Protein AF-Q8BVX1-F1 (afdb_monomer)

Sequence (108 aa):
RKAYGPKVDIWSLGIMAIEMVEGEPPYLNENPLRALYLIATNGTPELQNPEKLSPIFRDFLNRCLEMDVEKRGSAKELLQHPFLKLAKPLSSLTPLILAAKEAMKSNR

pLDDT: mean 92.99, std 7.89, range [55.22, 98.62]

Structure (mmCIF, N/CA/C/O backbone):
data_AF-Q8BVX1-F1
#
_entry.id   AF-Q8BVX1-F1
#
loop_
_atom_site.group_PDB
_atom_site.id
_atom_site.type_symbol
_atom_site.label_atom_id
_atom_site.label_alt_id
_atom_site.label_comp_id
_atom_site.label_asym_id
_atom_site.label_entity_id
_atom_site.label_seq_id
_atom_site.pdbx_PDB_ins_code
_atom_site.Cartn_x
_atom_site.Cartn_y
_atom_site.Cartn_z
_atom_site.occupancy
_atom_site.B_iso_or_equiv
_atom_site.auth_seq_id
_atom_site.auth_comp_id
_atom_site.auth_asym_id
_atom_site.auth_atom_id
_atom_site.pdbx_PDB_model_num
ATOM 1 N N . ARG A 1 1 ? 25.329 2.383 -11.273 1.00 55.22 1 ARG A N 1
ATOM 2 C CA . ARG A 1 1 ? 24.193 2.799 -10.411 1.00 55.22 1 ARG A CA 1
ATOM 3 C C . ARG A 1 1 ? 23.155 3.464 -11.306 1.00 55.22 1 ARG A C 1
ATOM 5 O O . ARG A 1 1 ? 23.483 4.494 -11.877 1.00 55.22 1 ARG A O 1
ATOM 12 N N . LYS A 1 2 ? 21.959 2.886 -11.482 1.00 62.59 2 LYS A N 1
ATOM 13 C CA . LYS A 1 2 ? 20.824 3.655 -12.021 1.00 62.59 2 LYS A CA 1
ATOM 14 C C . LYS A 1 2 ? 20.374 4.611 -10.913 1.00 62.59 2 LYS A C 1
ATOM 16 O O . LYS A 1 2 ? 20.240 4.176 -9.773 1.00 62.59 2 LYS A O 1
ATOM 21 N N . ALA A 1 3 ? 20.253 5.899 -11.216 1.00 78.06 3 ALA A N 1
ATOM 22 C CA . ALA A 1 3 ? 19.693 6.859 -10.274 1.00 78.06 3 ALA A CA 1
ATOM 23 C C . ALA A 1 3 ? 18.198 6.564 -10.100 1.00 78.06 3 ALA A C 1
ATOM 25 O O . ALA A 1 3 ? 17.512 6.242 -11.070 1.00 78.06 3 ALA A O 1
ATOM 26 N N . TYR A 1 4 ? 17.712 6.638 -8.866 1.00 83.00 4 TYR A N 1
ATOM 27 C CA . TYR A 1 4 ? 16.298 6.460 -8.569 1.00 83.00 4 TYR A CA 1
ATOM 28 C C . TYR A 1 4 ? 15.549 7.773 -8.802 1.00 83.00 4 TYR A C 1
ATOM 30 O O . TYR A 1 4 ? 16.039 8.839 -8.436 1.00 83.00 4 TYR A O 1
ATOM 38 N N . GLY A 1 5 ? 14.370 7.687 -9.417 1.00 91.81 5 GLY A N 1
ATOM 39 C CA . GLY A 1 5 ? 13.443 8.811 -9.554 1.00 91.81 5 GLY A CA 1
ATOM 40 C C . GLY A 1 5 ? 12.327 8.772 -8.501 1.00 91.81 5 GLY A C 1
ATOM 41 O O . GLY A 1 5 ? 12.229 7.797 -7.757 1.00 91.81 5 GLY A O 1
ATOM 42 N N . PRO A 1 6 ? 11.419 9.764 -8.482 1.00 95.38 6 PRO A N 1
ATOM 43 C CA . PRO A 1 6 ? 10.347 9.877 -7.480 1.00 95.38 6 PRO A CA 1
ATOM 44 C C . PRO A 1 6 ? 9.399 8.666 -7.391 1.00 95.38 6 PRO A C 1
ATOM 46 O O . PRO A 1 6 ? 8.744 8.450 -6.379 1.00 95.38 6 PRO A O 1
ATOM 49 N N . LYS A 1 7 ? 9.330 7.830 -8.437 1.00 97.00 7 LYS A N 1
ATOM 50 C CA . LYS A 1 7 ? 8.516 6.601 -8.462 1.00 97.00 7 LYS A CA 1
ATOM 51 C C . LYS A 1 7 ? 8.995 5.513 -7.480 1.00 97.00 7 LYS A C 1
ATOM 53 O O . LYS A 1 7 ? 8.330 4.483 -7.358 1.00 97.00 7 LYS A O 1
ATOM 58 N N . VAL A 1 8 ? 10.112 5.705 -6.770 1.00 95.69 8 VAL A N 1
ATOM 59 C CA . VAL A 1 8 ? 10.460 4.848 -5.620 1.00 95.69 8 VAL A CA 1
ATOM 60 C C . VAL A 1 8 ? 9.494 5.029 -4.454 1.00 95.69 8 VAL A C 1
ATOM 62 O O . VAL A 1 8 ? 9.129 4.039 -3.833 1.00 95.69 8 VAL A O 1
ATOM 65 N N . ASP A 1 9 ? 8.982 6.240 -4.230 1.00 97.56 9 ASP A N 1
ATOM 66 C CA . ASP A 1 9 ? 8.009 6.492 -3.159 1.00 97.56 9 ASP A CA 1
ATOM 67 C C . ASP A 1 9 ? 6.663 5.819 -3.455 1.00 97.56 9 ASP A C 1
ATOM 69 O O . ASP A 1 9 ? 5.960 5.387 -2.546 1.00 97.56 9 ASP A O 1
ATOM 73 N N . ILE A 1 10 ? 6.329 5.649 -4.739 1.00 98.31 10 ILE A N 1
ATOM 74 C CA . ILE A 1 10 ? 5.149 4.889 -5.168 1.00 98.31 10 ILE A CA 1
ATOM 75 C C . ILE A 1 10 ? 5.279 3.401 -4.840 1.00 98.31 10 ILE A C 1
ATOM 77 O O . ILE A 1 10 ? 4.304 2.776 -4.422 1.00 98.31 10 ILE A O 1
ATOM 81 N N . TRP A 1 11 ? 6.478 2.838 -4.984 1.00 95.94 11 TRP A N 1
ATOM 82 C CA . TRP A 1 11 ? 6.723 1.465 -4.557 1.00 95.94 11 TRP A CA 1
ATOM 83 C C . TRP A 1 11 ? 6.547 1.334 -3.045 1.00 95.94 11 TRP A C 1
ATOM 85 O O . TRP A 1 11 ? 5.801 0.472 -2.588 1.00 95.94 11 TRP A O 1
ATOM 95 N N . SER A 1 12 ? 7.164 2.234 -2.273 1.00 96.56 12 SER A N 1
ATOM 96 C CA . SER A 1 12 ? 7.024 2.272 -0.813 1.00 96.56 12 SER A CA 1
ATOM 97 C C . SER A 1 12 ? 5.562 2.405 -0.374 1.00 96.56 12 SER A C 1
ATOM 99 O O . SER A 1 12 ? 5.140 1.723 0.554 1.00 96.56 12 SER A O 1
ATOM 101 N N . LEU A 1 13 ? 4.760 3.211 -1.078 1.00 98.12 13 LEU A N 1
ATOM 102 C CA . LEU A 1 13 ? 3.315 3.310 -0.859 1.00 98.12 13 LEU A CA 1
ATOM 103 C C . LEU A 1 13 ? 2.597 1.972 -1.097 1.00 98.12 13 LEU A C 1
ATOM 105 O O . LEU A 1 13 ? 1.718 1.612 -0.320 1.00 98.12 13 LEU A O 1
ATOM 109 N N . GLY A 1 14 ? 2.961 1.236 -2.150 1.00 97.69 14 GLY A N 1
ATOM 110 C CA . GLY A 1 14 ? 2.428 -0.104 -2.408 1.00 97.69 14 GLY A CA 1
ATOM 111 C C . GLY A 1 14 ? 2.744 -1.084 -1.276 1.00 97.69 14 GLY A C 1
ATOM 112 O O . GLY A 1 14 ? 1.852 -1.798 -0.828 1.00 97.69 14 GLY A O 1
ATOM 113 N N . ILE A 1 15 ? 3.977 -1.062 -0.760 1.00 96.50 15 ILE A N 1
ATOM 114 C CA . ILE A 1 15 ? 4.391 -1.895 0.380 1.00 96.50 15 ILE A CA 1
ATOM 115 C C . ILE A 1 15 ? 3.633 -1.512 1.657 1.00 96.50 15 ILE A C 1
ATOM 117 O O . ILE A 1 15 ? 3.092 -2.387 2.324 1.00 96.50 15 ILE A O 1
ATOM 121 N N . MET A 1 16 ? 3.511 -0.217 1.962 1.00 97.06 16 MET A N 1
ATOM 122 C CA . MET A 1 16 ? 2.711 0.266 3.096 1.00 97.06 16 MET A CA 1
ATOM 123 C C . MET A 1 16 ? 1.232 -0.135 2.959 1.00 97.06 16 MET A C 1
ATOM 125 O O . MET A 1 16 ? 0.560 -0.422 3.944 1.00 97.06 16 MET A O 1
ATOM 129 N N . ALA A 1 17 ? 0.697 -0.182 1.736 1.00 97.31 17 ALA A N 1
ATOM 130 C CA . ALA A 1 17 ? -0.665 -0.648 1.505 1.00 97.31 17 ALA A CA 1
ATOM 131 C C . ALA A 1 17 ? -0.839 -2.156 1.754 1.00 97.31 17 ALA A C 1
ATOM 133 O O . ALA A 1 17 ? -1.906 -2.549 2.221 1.00 97.31 17 ALA A O 1
ATOM 134 N N . ILE A 1 18 ? 0.187 -2.976 1.499 1.00 95.81 18 ILE A N 1
ATOM 135 C CA . ILE A 1 18 ? 0.217 -4.386 1.922 1.00 95.81 18 ILE A CA 1
ATOM 136 C C . ILE A 1 18 ? 0.264 -4.472 3.451 1.00 95.81 18 ILE A C 1
ATOM 138 O O . ILE A 1 18 ? -0.542 -5.182 4.042 1.00 95.81 18 ILE A O 1
ATOM 142 N N . GLU A 1 19 ? 1.118 -3.683 4.102 1.00 95.50 19 GLU A N 1
ATOM 143 C CA . GLU A 1 19 ? 1.212 -3.625 5.568 1.00 95.50 19 GLU A CA 1
ATOM 144 C C . GLU A 1 19 ? -0.127 -3.234 6.223 1.00 95.50 19 GLU A C 1
ATOM 146 O O . GLU A 1 19 ? -0.520 -3.822 7.224 1.00 95.50 19 GLU A O 1
ATOM 151 N N . MET A 1 20 ? -0.900 -2.316 5.630 1.00 95.88 20 MET A N 1
ATOM 152 C CA . MET A 1 20 ? -2.250 -1.988 6.120 1.00 95.88 20 MET A CA 1
ATOM 153 C C . MET A 1 20 ? -3.239 -3.168 6.059 1.00 95.88 20 MET A C 1
ATOM 155 O O . MET A 1 20 ? -4.242 -3.152 6.774 1.00 95.88 20 MET A O 1
ATOM 159 N N . VAL A 1 21 ? -2.999 -4.157 5.194 1.00 94.75 21 VAL A N 1
ATOM 160 C CA . VAL A 1 21 ? -3.832 -5.362 5.047 1.00 94.75 21 VAL A CA 1
ATOM 161 C C . VAL A 1 21 ? -3.343 -6.484 5.953 1.00 94.75 21 VAL A C 1
ATOM 163 O O . VAL A 1 21 ? -4.155 -7.142 6.601 1.00 94.75 21 VAL A O 1
ATOM 166 N N . GLU A 1 22 ? -2.035 -6.728 5.952 1.00 93.56 22 GLU A N 1
ATOM 167 C CA . GLU A 1 22 ? -1.420 -7.919 6.547 1.00 93.56 22 GLU A CA 1
ATOM 168 C C . GLU A 1 22 ? -0.822 -7.646 7.937 1.00 93.56 22 GLU A C 1
ATOM 170 O O . GLU A 1 22 ? -0.514 -8.580 8.669 1.00 93.56 22 GLU A O 1
ATOM 175 N N . GLY A 1 23 ? -0.719 -6.376 8.339 1.00 92.88 23 GLY A N 1
ATOM 176 C CA . GLY A 1 23 ? -0.197 -5.932 9.634 1.00 92.88 23 GLY A CA 1
ATOM 177 C C . GLY A 1 23 ? 1.321 -5.738 9.674 1.00 92.88 23 GLY A C 1
ATOM 178 O O . GLY A 1 23 ? 1.815 -5.062 10.573 1.00 92.88 23 GLY A O 1
ATOM 179 N N . GLU A 1 24 ? 2.050 -6.282 8.701 1.00 92.44 24 GLU A N 1
ATOM 180 C CA . GLU A 1 24 ? 3.500 -6.146 8.553 1.00 92.44 24 GLU A CA 1
ATOM 181 C C . GLU A 1 24 ? 3.897 -6.059 7.069 1.00 92.44 24 GLU A C 1
ATOM 183 O O . GLU A 1 24 ? 3.165 -6.551 6.204 1.00 92.44 24 GLU A O 1
ATOM 188 N N . PRO A 1 25 ? 5.035 -5.426 6.728 1.00 92.12 25 PRO A N 1
ATOM 189 C CA . PRO A 1 25 ? 5.542 -5.446 5.366 1.00 92.12 25 PRO A CA 1
ATOM 190 C C . PRO A 1 25 ? 6.099 -6.837 5.002 1.00 92.12 25 PRO A C 1
ATOM 192 O O . PRO A 1 25 ? 6.572 -7.572 5.878 1.00 92.12 25 PRO A O 1
ATOM 195 N N . PRO A 1 26 ? 6.152 -7.185 3.702 1.00 90.12 26 PRO A N 1
ATOM 196 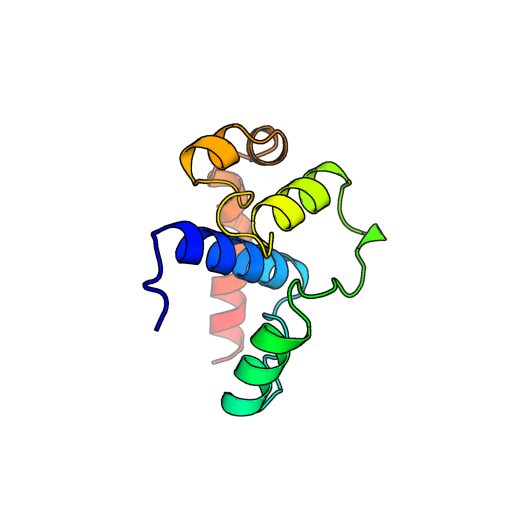C CA . PRO A 1 26 ? 6.787 -8.415 3.250 1.00 90.12 26 PRO A CA 1
ATOM 197 C C . PRO A 1 26 ? 8.230 -8.514 3.751 1.00 90.12 26 PRO A C 1
ATOM 199 O O . PRO A 1 26 ? 8.986 -7.541 3.703 1.00 90.12 26 PRO A O 1
ATOM 202 N N . TYR A 1 27 ? 8.624 -9.713 4.178 1.00 89.50 27 TYR A N 1
ATOM 203 C CA . TYR A 1 27 ? 9.981 -10.025 4.638 1.00 89.50 27 TYR A CA 1
ATOM 204 C C . TYR A 1 27 ? 10.420 -9.314 5.932 1.00 89.50 27 TYR A C 1
ATOM 206 O O . TYR A 1 27 ? 11.619 -9.263 6.198 1.00 89.50 27 TYR A O 1
ATOM 214 N N . LEU A 1 28 ? 9.497 -8.816 6.771 1.00 90.31 28 LEU A N 1
ATOM 215 C CA . LEU A 1 28 ? 9.845 -8.198 8.064 1.00 90.31 28 LEU A CA 1
ATOM 216 C C . LEU A 1 28 ? 10.721 -9.108 8.951 1.00 90.31 28 LEU A C 1
ATOM 218 O O . LEU A 1 28 ? 11.620 -8.632 9.639 1.00 90.31 28 LEU A O 1
ATOM 222 N N . ASN A 1 29 ? 10.482 -10.420 8.897 1.00 90.00 29 ASN A N 1
ATOM 223 C CA . ASN A 1 29 ? 11.202 -11.426 9.684 1.00 90.00 29 ASN A CA 1
ATOM 224 C C . ASN A 1 29 ? 12.553 -11.854 9.072 1.00 90.00 29 ASN A C 1
ATOM 226 O O . ASN A 1 29 ? 13.278 -12.649 9.670 1.00 90.00 29 ASN A O 1
ATOM 230 N N . GLU A 1 30 ? 12.900 -11.357 7.882 1.00 92.06 30 GLU A N 1
ATOM 231 C CA . GLU A 1 30 ? 14.164 -11.666 7.213 1.00 92.06 30 GLU A CA 1
ATOM 232 C C . GLU A 1 30 ? 15.273 -10.694 7.639 1.00 92.06 30 GLU A C 1
ATOM 234 O O . GLU A 1 30 ? 15.042 -9.527 7.954 1.00 92.06 30 GLU A O 1
ATOM 239 N N . ASN A 1 31 ? 16.530 -11.148 7.598 1.00 94.62 31 ASN A N 1
ATOM 240 C CA . ASN A 1 31 ? 17.664 -10.238 7.784 1.00 94.62 31 ASN A CA 1
ATOM 241 C C . ASN A 1 31 ? 17.634 -9.125 6.709 1.00 94.62 31 ASN A C 1
ATOM 243 O O . ASN A 1 31 ? 17.377 -9.444 5.546 1.00 94.62 31 ASN A O 1
ATOM 247 N N . PRO A 1 32 ? 17.989 -7.860 7.021 1.00 92.06 32 PRO A N 1
ATOM 248 C CA . PRO A 1 32 ? 17.940 -6.756 6.059 1.00 92.06 32 PRO A CA 1
ATOM 249 C C . PRO A 1 32 ? 18.618 -7.033 4.709 1.00 92.06 32 PRO A C 1
ATOM 251 O O . PRO A 1 32 ? 18.071 -6.688 3.663 1.00 92.06 32 PRO A O 1
ATOM 254 N N . LEU A 1 33 ? 19.781 -7.697 4.694 1.00 93.00 33 LEU A N 1
ATOM 255 C CA . LEU A 1 33 ? 20.464 -8.043 3.439 1.00 93.00 33 LEU A CA 1
ATOM 256 C C . LEU A 1 33 ? 19.693 -9.092 2.631 1.00 93.00 33 LEU A C 1
ATOM 258 O O . LEU A 1 33 ? 19.661 -9.026 1.403 1.00 93.00 33 LEU A O 1
ATOM 262 N N . ARG A 1 34 ? 19.052 -10.042 3.316 1.00 91.81 34 ARG A N 1
ATOM 263 C CA . ARG A 1 34 ? 18.210 -11.062 2.692 1.00 91.81 34 ARG A CA 1
ATOM 264 C C . ARG A 1 34 ? 16.906 -10.465 2.171 1.00 91.81 34 ARG A C 1
ATOM 266 O O . ARG A 1 34 ? 16.536 -10.773 1.047 1.00 91.81 34 ARG A O 1
ATOM 273 N N . ALA A 1 35 ? 16.273 -9.554 2.908 1.00 89.94 35 ALA A N 1
ATOM 274 C CA . ALA A 1 35 ? 15.100 -8.818 2.437 1.00 89.94 35 ALA A CA 1
ATOM 275 C C . ALA A 1 35 ? 15.414 -7.996 1.173 1.00 89.94 35 ALA A C 1
ATOM 277 O O . ALA A 1 35 ? 14.678 -8.069 0.191 1.00 89.94 35 ALA A O 1
ATOM 278 N N . LEU A 1 36 ? 16.550 -7.284 1.144 1.00 87.69 36 LEU A N 1
ATOM 279 C CA . LEU A 1 36 ? 17.010 -6.563 -0.052 1.00 87.69 36 LEU A CA 1
ATOM 280 C C . LEU A 1 36 ? 17.240 -7.500 -1.243 1.00 87.69 36 LEU A C 1
ATOM 282 O O . LEU A 1 36 ? 16.862 -7.166 -2.366 1.00 87.69 36 LEU A O 1
ATOM 286 N N . TYR A 1 37 ? 17.850 -8.663 -1.000 1.00 90.75 37 TYR A N 1
ATOM 287 C CA . TYR A 1 37 ? 18.034 -9.685 -2.027 1.00 90.75 37 TYR A CA 1
ATOM 288 C C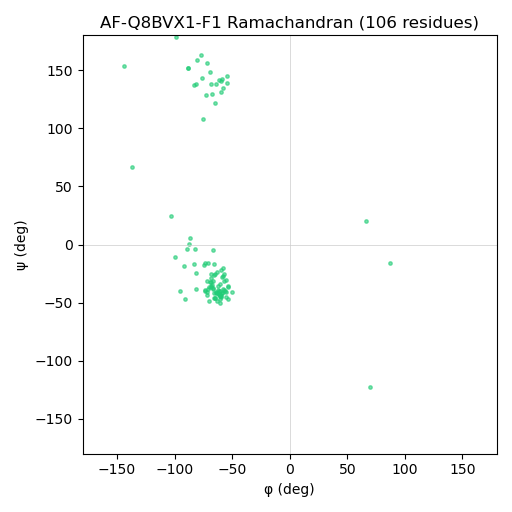 . TYR A 1 37 ? 16.686 -10.173 -2.569 1.00 90.75 37 TYR A C 1
ATOM 290 O O . TYR A 1 37 ? 16.477 -10.120 -3.776 1.00 90.75 37 TYR A O 1
ATOM 298 N N . LEU A 1 38 ? 15.751 -10.548 -1.691 1.00 89.31 38 LEU A N 1
ATOM 299 C CA . LEU A 1 38 ? 14.419 -11.030 -2.067 1.00 89.31 38 LEU A CA 1
ATOM 300 C C . LEU A 1 38 ? 13.624 -9.986 -2.859 1.00 89.31 38 LEU A C 1
ATOM 302 O O . LEU A 1 38 ? 12.988 -10.335 -3.848 1.00 89.31 38 LEU A O 1
ATOM 306 N N . ILE A 1 39 ? 13.700 -8.703 -2.496 1.00 86.25 39 ILE A N 1
ATOM 307 C CA . ILE A 1 39 ? 13.072 -7.617 -3.268 1.00 86.25 39 ILE A CA 1
ATOM 308 C C . ILE A 1 39 ? 13.685 -7.517 -4.673 1.00 86.25 39 ILE A C 1
ATOM 310 O O . ILE A 1 39 ? 12.967 -7.335 -5.655 1.00 86.25 39 ILE A O 1
ATOM 314 N N . ALA A 1 40 ? 15.008 -7.651 -4.788 1.00 83.38 40 ALA A N 1
ATOM 315 C CA . ALA A 1 40 ? 15.697 -7.569 -6.071 1.00 83.38 40 ALA A CA 1
ATOM 316 C C . ALA A 1 40 ? 15.441 -8.790 -6.974 1.00 83.38 40 ALA A C 1
ATOM 318 O O . ALA A 1 40 ? 15.447 -8.637 -8.195 1.00 83.38 40 ALA A O 1
ATOM 319 N N . THR A 1 41 ? 15.236 -9.983 -6.399 1.00 86.94 41 THR A N 1
ATOM 320 C CA . THR A 1 41 ? 15.070 -11.237 -7.154 1.00 86.94 41 THR A CA 1
ATOM 321 C C . THR A 1 41 ? 13.622 -11.617 -7.421 1.00 86.94 41 THR A C 1
ATOM 323 O O . THR A 1 41 ? 13.323 -12.094 -8.511 1.00 86.94 41 THR A O 1
ATOM 326 N N . ASN A 1 42 ? 12.732 -11.422 -6.448 1.00 85.62 42 ASN A N 1
ATOM 327 C CA . ASN A 1 42 ? 11.342 -11.879 -6.528 1.00 85.62 42 ASN A CA 1
ATOM 328 C C . ASN A 1 42 ? 10.424 -10.796 -7.109 1.00 85.62 42 ASN A C 1
ATOM 330 O O . ASN A 1 42 ? 9.337 -11.097 -7.591 1.00 85.62 42 ASN A O 1
ATOM 334 N N . GLY A 1 43 ? 10.869 -9.537 -7.099 1.00 82.38 43 GLY A N 1
ATOM 335 C CA . GLY A 1 43 ? 10.118 -8.415 -7.636 1.00 82.38 43 GLY A CA 1
ATOM 336 C C . GLY A 1 43 ? 8.892 -8.068 -6.796 1.00 82.38 43 GLY A C 1
ATOM 337 O O . GLY A 1 43 ? 9.025 -7.735 -5.617 1.00 82.38 43 GLY A O 1
ATOM 338 N N . THR A 1 44 ? 7.707 -8.080 -7.410 1.00 82.94 44 THR A N 1
ATOM 339 C CA . THR A 1 44 ? 6.441 -7.744 -6.746 1.00 82.94 44 THR A CA 1
ATOM 340 C C . THR A 1 44 ? 6.120 -8.781 -5.660 1.00 82.94 44 THR A C 1
ATOM 342 O O . THR A 1 44 ? 6.007 -9.962 -5.981 1.00 82.94 44 THR A O 1
ATOM 345 N N . PRO A 1 45 ? 5.960 -8.380 -4.386 1.00 83.50 45 PRO A N 1
ATOM 346 C CA . PRO A 1 45 ? 5.585 -9.304 -3.320 1.00 83.50 45 PRO A CA 1
ATOM 347 C C . PRO A 1 45 ? 4.218 -9.945 -3.574 1.00 83.50 45 PRO A C 1
ATOM 349 O O . PRO A 1 45 ? 3.285 -9.273 -4.020 1.00 83.50 45 PRO A O 1
ATOM 352 N N . GLU A 1 46 ? 4.089 -11.227 -3.245 1.00 84.38 46 GLU A N 1
ATOM 353 C CA . GLU A 1 46 ? 2.805 -11.926 -3.274 1.00 84.38 46 GLU A CA 1
ATOM 354 C C . GLU A 1 46 ? 2.011 -11.635 -1.996 1.00 84.38 46 GLU A C 1
ATOM 356 O O . GLU A 1 46 ? 2.559 -11.633 -0.896 1.00 84.38 46 GLU A O 1
ATOM 361 N N . LEU A 1 47 ? 0.709 -11.400 -2.152 1.00 87.44 47 LEU A N 1
ATOM 362 C CA . LEU A 1 47 ? -0.226 -11.281 -1.033 1.00 87.44 47 LEU A CA 1
ATOM 363 C C . LEU A 1 47 ? -0.542 -12.669 -0.474 1.00 87.44 47 LEU A C 1
ATOM 365 O O . LEU A 1 47 ? -0.735 -13.607 -1.247 1.00 87.44 47 LEU A O 1
ATOM 369 N N . GLN A 1 48 ? -0.702 -12.792 0.843 1.00 87.44 48 GLN A N 1
ATOM 370 C CA . GLN A 1 48 ? -1.031 -14.075 1.479 1.00 87.44 48 GLN A CA 1
ATOM 371 C C . GLN A 1 48 ? -2.452 -14.553 1.133 1.00 87.44 48 GLN A C 1
ATOM 373 O O . GLN A 1 48 ? -2.698 -15.746 0.970 1.00 87.44 48 GLN A O 1
ATOM 378 N N . ASN A 1 49 ? -3.398 -13.614 1.023 1.00 90.31 49 ASN A N 1
ATOM 379 C CA . ASN A 1 49 ? -4.813 -13.875 0.739 1.00 90.31 49 ASN A CA 1
ATOM 380 C C . ASN A 1 49 ? -5.376 -12.880 -0.297 1.00 90.31 49 ASN A C 1
ATOM 382 O O . ASN A 1 49 ? -6.230 -12.045 0.039 1.00 90.31 49 ASN A O 1
ATOM 386 N N . PRO A 1 50 ? -4.916 -12.912 -1.561 1.00 91.25 50 PRO A N 1
ATOM 387 C CA . PRO A 1 50 ? -5.335 -11.953 -2.582 1.00 91.25 50 PRO A CA 1
ATOM 388 C C . PRO A 1 50 ? -6.851 -11.967 -2.831 1.00 91.25 50 PRO A C 1
ATOM 390 O O . PRO A 1 50 ? -7.423 -10.941 -3.203 1.00 91.25 50 PRO A O 1
ATOM 393 N N . GLU A 1 51 ? -7.523 -13.096 -2.608 1.00 93.00 51 GLU A N 1
ATOM 394 C CA . GLU A 1 51 ? -8.967 -13.290 -2.752 1.00 93.00 51 GLU A CA 1
ATOM 395 C C . GLU A 1 51 ? -9.804 -12.464 -1.769 1.00 93.00 51 GLU A C 1
ATOM 397 O O . GLU A 1 51 ? -10.944 -12.123 -2.084 1.00 93.00 51 GLU A O 1
ATOM 402 N N . LYS A 1 52 ? -9.240 -12.086 -0.612 1.00 94.44 52 LYS A N 1
ATOM 403 C CA . LYS A 1 52 ? -9.911 -11.214 0.367 1.00 94.44 52 LYS A CA 1
ATOM 404 C C . LYS A 1 52 ? -9.953 -9.754 -0.081 1.00 94.44 52 LYS A C 1
ATOM 406 O O . LYS A 1 52 ? -10.737 -8.969 0.449 1.00 94.44 52 LYS A O 1
ATOM 411 N N . LEU A 1 53 ? -9.116 -9.375 -1.047 1.00 96.44 53 LEU A N 1
ATOM 412 C CA . LEU A 1 53 ? -9.067 -8.014 -1.566 1.00 96.44 53 LEU A CA 1
ATOM 413 C C . LEU A 1 53 ?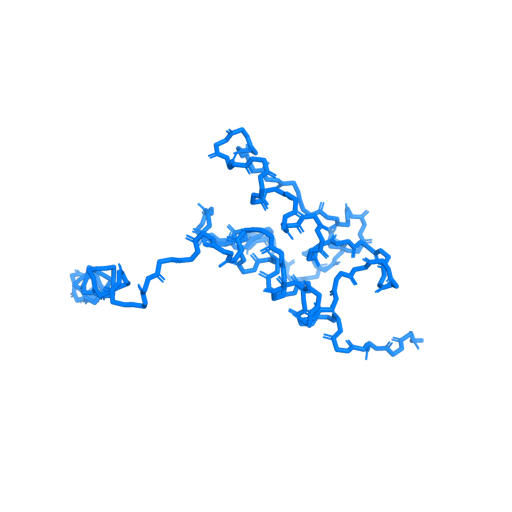 -10.058 -7.826 -2.712 1.00 96.44 53 LEU A C 1
ATOM 415 O O . LEU A 1 53 ? -10.369 -8.744 -3.472 1.00 96.44 53 LEU A O 1
ATOM 419 N N . SER A 1 54 ? -10.542 -6.599 -2.885 1.00 97.62 54 SER A N 1
ATOM 420 C CA . SER A 1 54 ? -11.332 -6.280 -4.070 1.00 97.62 54 SER A CA 1
ATOM 421 C C . SER A 1 54 ? -10.438 -6.294 -5.322 1.00 97.62 54 SER A C 1
ATOM 423 O O . SER A 1 54 ? -9.262 -5.921 -5.242 1.00 97.62 54 SER A O 1
ATOM 425 N N . PRO A 1 55 ? -10.971 -6.657 -6.505 1.00 97.50 55 PRO A N 1
ATOM 426 C CA . PRO A 1 55 ? -10.220 -6.560 -7.758 1.00 97.50 55 PRO A CA 1
ATOM 427 C C . PRO A 1 55 ? -9.639 -5.160 -8.004 1.00 97.50 55 PRO A C 1
ATOM 429 O O . PRO A 1 55 ? -8.514 -5.034 -8.472 1.00 97.50 55 PRO A O 1
ATOM 432 N N . ILE A 1 56 ? -10.380 -4.113 -7.624 1.00 98.12 56 ILE A N 1
ATOM 433 C CA . ILE A 1 56 ? -9.966 -2.712 -7.780 1.00 98.12 56 ILE A CA 1
ATOM 434 C C . ILE A 1 56 ? -8.766 -2.382 -6.883 1.00 98.12 56 ILE A C 1
ATOM 436 O O . ILE A 1 56 ? -7.883 -1.631 -7.290 1.00 98.12 56 ILE A O 1
ATOM 440 N N . PHE A 1 57 ? -8.711 -2.929 -5.667 1.00 98.12 57 PHE A N 1
ATOM 441 C CA . PHE A 1 57 ? -7.564 -2.709 -4.791 1.00 98.12 57 PHE A CA 1
ATOM 442 C C . PHE A 1 57 ? -6.334 -3.494 -5.258 1.00 98.12 57 PHE A C 1
ATOM 444 O O . PHE A 1 57 ? -5.237 -2.943 -5.271 1.00 98.12 57 PHE A O 1
ATOM 451 N N . ARG A 1 58 ? -6.510 -4.732 -5.743 1.00 97.00 58 ARG A N 1
ATOM 452 C CA . ARG A 1 58 ? -5.410 -5.482 -6.372 1.00 97.00 58 ARG A CA 1
ATOM 453 C C . ARG A 1 58 ? -4.822 -4.744 -7.578 1.00 97.00 58 ARG A C 1
ATOM 455 O O . ARG A 1 58 ? -3.605 -4.675 -7.693 1.00 97.00 58 ARG A O 1
ATOM 462 N N . ASP A 1 59 ? -5.655 -4.134 -8.429 1.00 97.56 59 ASP A N 1
ATOM 463 C CA . ASP A 1 59 ? -5.164 -3.312 -9.552 1.00 97.56 59 ASP A CA 1
ATOM 464 C C . ASP A 1 59 ? -4.348 -2.102 -9.069 1.00 97.56 59 ASP A C 1
ATOM 466 O O . ASP A 1 59 ? -3.289 -1.800 -9.617 1.00 97.56 59 ASP A O 1
ATOM 470 N N . PHE A 1 60 ? -4.789 -1.447 -7.987 1.00 98.44 60 PHE A N 1
ATOM 471 C CA . PHE A 1 60 ? -4.036 -0.347 -7.380 1.00 98.44 60 PHE A CA 1
ATOM 472 C C . PHE A 1 60 ? -2.653 -0.802 -6.893 1.00 98.44 60 PHE A C 1
ATOM 474 O O . PHE A 1 60 ? -1.657 -0.148 -7.198 1.00 98.44 60 PHE A O 1
ATOM 481 N N . LEU A 1 61 ? -2.581 -1.936 -6.186 1.00 97.56 61 LEU A N 1
ATOM 482 C CA . LEU A 1 61 ? -1.315 -2.508 -5.718 1.00 97.56 61 LEU A CA 1
ATOM 483 C C . LEU A 1 61 ? -0.390 -2.857 -6.888 1.00 97.56 61 LEU A C 1
ATOM 485 O O . LEU A 1 61 ? 0.777 -2.472 -6.862 1.00 97.56 61 LEU A O 1
ATOM 489 N N . ASN A 1 62 ? -0.917 -3.482 -7.944 1.00 96.50 62 ASN A N 1
ATOM 490 C CA . ASN A 1 62 ? -0.148 -3.812 -9.145 1.00 96.50 62 ASN A CA 1
ATOM 491 C C . ASN A 1 62 ? 0.452 -2.560 -9.804 1.00 96.50 62 ASN A C 1
ATOM 493 O O . ASN A 1 62 ? 1.616 -2.563 -10.192 1.00 96.50 62 ASN A O 1
ATOM 497 N N . ARG A 1 63 ? -0.303 -1.455 -9.881 1.00 97.81 63 ARG A N 1
ATOM 498 C CA . ARG A 1 63 ? 0.202 -0.185 -10.435 1.00 97.81 63 ARG A CA 1
ATOM 499 C C . ARG A 1 63 ? 1.273 0.473 -9.564 1.00 97.81 63 ARG A C 1
ATOM 501 O O . ARG A 1 63 ? 2.151 1.150 -10.106 1.00 97.81 63 ARG A O 1
ATOM 508 N N . CYS A 1 64 ? 1.200 0.308 -8.242 1.00 97.81 64 CYS A N 1
ATOM 509 C CA . CYS A 1 64 ? 2.217 0.800 -7.311 1.00 97.81 64 CYS A CA 1
ATOM 510 C C . CYS A 1 64 ? 3.500 -0.046 -7.355 1.00 97.81 64 CYS A C 1
ATOM 512 O O . CYS A 1 64 ? 4.604 0.497 -7.315 1.00 97.81 64 CYS A O 1
ATOM 514 N N . LEU A 1 65 ? 3.348 -1.367 -7.460 1.00 95.94 65 LEU A N 1
ATOM 515 C CA . LEU A 1 65 ? 4.417 -2.365 -7.344 1.00 95.94 65 LEU A CA 1
ATOM 516 C C . LEU A 1 65 ? 4.870 -2.920 -8.700 1.00 95.94 65 LEU A C 1
ATOM 518 O O . LEU A 1 65 ? 5.414 -4.020 -8.782 1.00 95.94 65 LEU A O 1
ATOM 522 N N . GLU A 1 66 ? 4.661 -2.154 -9.767 1.00 95.12 66 GLU A N 1
ATOM 523 C CA . GLU A 1 66 ? 5.165 -2.475 -11.098 1.00 95.12 66 GLU A CA 1
ATOM 524 C C . GLU A 1 66 ? 6.699 -2.377 -11.113 1.00 95.12 66 GLU A C 1
ATOM 526 O O . GLU A 1 66 ? 7.298 -1.390 -10.659 1.00 95.12 66 GLU A O 1
ATOM 531 N N . MET A 1 67 ? 7.340 -3.423 -11.625 1.00 90.88 67 MET A N 1
ATOM 532 C CA . MET A 1 67 ? 8.794 -3.565 -11.666 1.00 90.88 67 MET A CA 1
ATOM 533 C C . MET A 1 67 ? 9.421 -2.613 -12.680 1.00 90.88 67 MET A C 1
ATOM 535 O O . MET A 1 67 ? 10.476 -2.028 -12.421 1.00 90.88 67 MET A O 1
ATOM 539 N N . ASP A 1 68 ? 8.756 -2.424 -13.819 1.00 92.19 68 ASP A N 1
ATOM 540 C CA . ASP A 1 68 ? 9.169 -1.454 -14.822 1.00 92.19 68 ASP A CA 1
ATOM 541 C C . ASP A 1 68 ? 8.814 -0.030 -14.362 1.00 92.19 68 ASP A C 1
ATOM 543 O O . ASP A 1 68 ? 7.654 0.381 -14.339 1.00 92.19 68 ASP A O 1
ATOM 547 N N . VAL A 1 69 ? 9.835 0.751 -13.997 1.00 93.69 69 VAL A N 1
ATOM 548 C CA . VAL A 1 69 ? 9.675 2.126 -13.491 1.00 93.69 69 VAL A CA 1
ATOM 549 C C . VAL A 1 69 ? 8.921 3.020 -14.479 1.00 93.69 69 VAL A C 1
ATOM 551 O O . VAL A 1 69 ? 8.182 3.907 -14.047 1.00 93.69 69 VAL A O 1
ATOM 554 N N . GLU A 1 70 ? 9.048 2.793 -15.786 1.00 94.38 70 GLU A N 1
ATOM 555 C CA . GLU A 1 70 ? 8.324 3.588 -16.780 1.00 94.38 70 GLU A CA 1
ATOM 556 C C . GLU A 1 70 ? 6.823 3.274 -16.755 1.00 94.38 70 GLU A C 1
ATOM 558 O O . GLU A 1 70 ? 6.005 4.192 -16.834 1.00 94.38 70 GLU A O 1
ATOM 563 N N . LYS A 1 71 ? 6.456 2.007 -16.522 1.00 96.50 71 LYS A N 1
ATOM 564 C CA . LYS A 1 71 ? 5.060 1.550 -16.416 1.00 96.50 71 LYS A CA 1
ATOM 565 C C . LYS A 1 71 ? 4.433 1.786 -15.045 1.00 96.50 71 LYS A C 1
ATOM 567 O O . LYS A 1 71 ? 3.212 1.901 -14.949 1.00 96.50 71 LYS A O 1
ATOM 572 N N . ARG A 1 72 ? 5.241 1.874 -13.985 1.00 97.69 72 ARG A N 1
ATOM 573 C CA . ARG A 1 72 ? 4.757 2.160 -12.628 1.00 97.69 72 ARG A CA 1
ATOM 574 C C . ARG A 1 72 ? 4.013 3.485 -12.598 1.00 97.69 72 ARG A C 1
ATOM 576 O O . ARG A 1 72 ? 4.501 4.479 -13.136 1.00 97.69 72 ARG A O 1
ATOM 583 N N . GLY A 1 73 ? 2.856 3.516 -11.943 1.00 98.12 73 GLY A N 1
ATOM 584 C CA . GLY A 1 73 ? 2.063 4.738 -11.846 1.00 98.12 73 GLY A CA 1
ATOM 585 C C . GLY A 1 73 ? 2.841 5.863 -11.163 1.00 98.12 73 GLY A C 1
ATOM 586 O O . GLY A 1 73 ? 3.569 5.648 -10.200 1.00 98.12 73 GLY A O 1
ATOM 587 N N . SER A 1 74 ? 2.705 7.087 -11.651 1.00 98.38 74 SER A N 1
ATOM 588 C CA . SER A 1 74 ? 3.082 8.284 -10.902 1.00 98.38 74 SER A CA 1
ATOM 589 C C . SER A 1 74 ? 2.02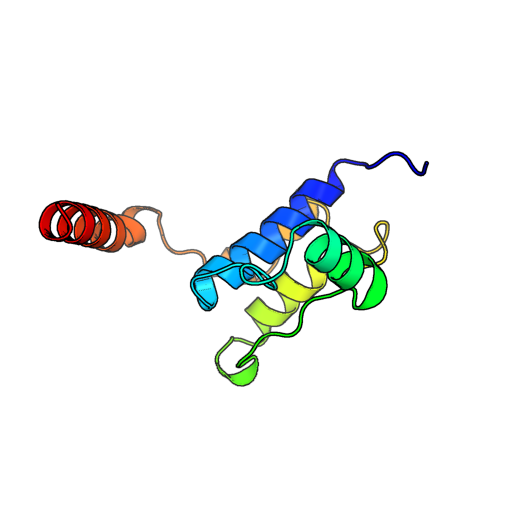2 8.620 -9.849 1.00 98.38 74 SER A C 1
ATOM 591 O O . SER A 1 74 ? 0.870 8.195 -9.946 1.00 98.38 74 SER A O 1
ATOM 593 N N . ALA A 1 75 ? 2.371 9.462 -8.871 1.00 98.38 75 ALA A N 1
ATOM 594 C CA . ALA A 1 75 ? 1.407 9.953 -7.880 1.00 98.38 75 ALA A CA 1
ATOM 595 C C . ALA A 1 75 ? 0.184 10.619 -8.538 1.00 98.38 75 ALA A C 1
ATOM 597 O O . ALA A 1 75 ? -0.951 10.392 -8.126 1.00 98.38 75 ALA A O 1
ATOM 598 N N . LYS A 1 76 ? 0.404 11.400 -9.606 1.00 98.19 76 LYS A N 1
ATOM 599 C CA . LYS A 1 76 ? -0.666 12.087 -10.342 1.00 98.19 76 LYS A CA 1
ATOM 600 C C . LYS A 1 76 ? -1.631 11.103 -11.006 1.00 98.19 76 LYS A C 1
ATOM 602 O O . LYS A 1 76 ? -2.836 11.335 -10.985 1.00 98.19 76 LYS A O 1
ATOM 607 N N . GLU A 1 77 ? -1.116 10.019 -11.580 1.00 98.19 77 GLU A N 1
ATOM 608 C CA . GLU A 1 77 ? -1.935 8.979 -12.213 1.00 98.19 77 GLU A CA 1
ATOM 609 C C . GLU A 1 77 ? -2.684 8.147 -11.170 1.00 98.19 77 GLU A C 1
ATOM 611 O O . GLU A 1 77 ? -3.879 7.898 -11.321 1.00 98.19 77 GLU A O 1
ATOM 616 N N . LEU A 1 78 ? -2.013 7.767 -10.080 1.00 98.50 78 LEU A N 1
ATOM 617 C CA . LEU A 1 78 ? -2.610 6.967 -9.012 1.00 98.50 78 LEU A CA 1
ATOM 618 C C . LEU A 1 78 ? -3.708 7.716 -8.253 1.00 98.50 78 LEU A C 1
ATOM 620 O O . LEU A 1 78 ? -4.688 7.090 -7.863 1.00 98.50 78 LEU A O 1
ATOM 624 N N . LEU A 1 79 ? -3.620 9.046 -8.130 1.00 98.31 79 LEU A N 1
ATOM 625 C CA . LEU A 1 79 ? -4.711 9.879 -7.602 1.00 98.31 79 LEU A CA 1
ATOM 626 C C . LEU A 1 79 ? -6.017 9.750 -8.401 1.00 98.31 79 LEU A C 1
ATOM 628 O O . LEU A 1 79 ? -7.094 9.943 -7.845 1.00 98.31 79 LEU A O 1
ATOM 632 N N . GLN A 1 80 ? -5.940 9.410 -9.690 1.00 98.12 80 GLN A N 1
ATOM 633 C CA . GLN A 1 80 ? -7.115 9.199 -10.544 1.00 98.12 80 GLN A CA 1
ATOM 634 C C . GLN A 1 80 ? -7.619 7.749 -10.524 1.00 98.12 80 GLN A C 1
ATOM 636 O O . GLN A 1 80 ? -8.645 7.440 -11.139 1.00 98.12 80 GLN A O 1
ATOM 641 N N . HIS A 1 81 ? -6.921 6.852 -9.824 1.00 98.62 81 HIS A N 1
ATOM 642 C CA . HIS A 1 81 ? -7.249 5.437 -9.790 1.00 98.62 81 HIS A CA 1
ATOM 643 C C . HIS A 1 81 ? -8.624 5.184 -9.139 1.00 98.62 81 HIS A C 1
ATOM 645 O O . HIS A 1 81 ? -8.914 5.763 -8.088 1.00 98.62 81 HIS A O 1
ATOM 651 N N . PRO A 1 82 ? -9.469 4.280 -9.684 1.00 98.44 82 PRO A N 1
ATOM 652 C CA . PRO A 1 82 ? -10.798 4.002 -9.131 1.00 98.44 82 PRO A CA 1
ATOM 653 C C . PRO A 1 82 ? -10.799 3.596 -7.653 1.00 98.44 82 PRO A C 1
ATOM 655 O O . PRO A 1 82 ? -11.744 3.919 -6.942 1.00 98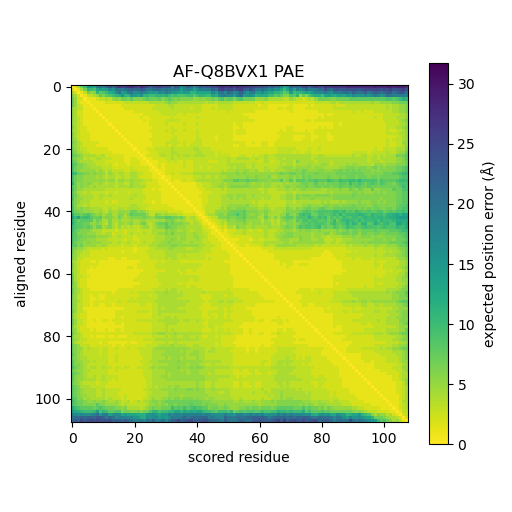.44 82 PRO A O 1
ATOM 658 N N . PHE A 1 83 ? -9.732 2.949 -7.172 1.00 98.56 83 PHE A N 1
ATOM 659 C CA . PHE A 1 83 ? -9.581 2.596 -5.756 1.00 98.56 83 PHE A CA 1
ATOM 660 C C . PHE A 1 83 ? -9.701 3.811 -4.829 1.00 98.56 83 PHE A C 1
ATOM 662 O O . PHE A 1 83 ? -10.440 3.763 -3.850 1.00 98.56 83 PHE A O 1
ATOM 669 N N . LEU A 1 84 ? -9.043 4.927 -5.161 1.00 97.88 84 LEU A N 1
ATOM 670 C CA . LEU A 1 84 ? -9.056 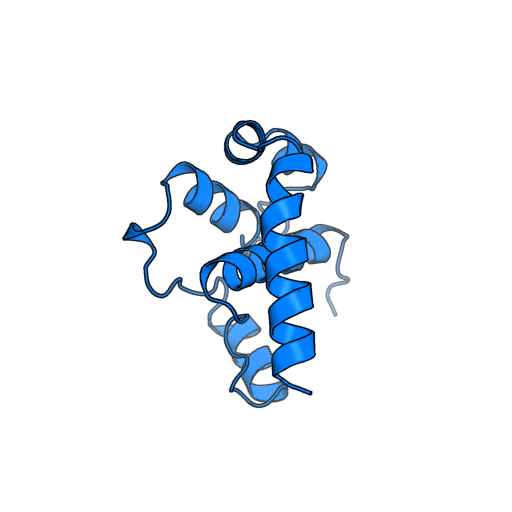6.119 -4.309 1.00 97.88 84 LEU A CA 1
ATOM 671 C C . LEU A 1 84 ? -10.394 6.868 -4.355 1.00 97.88 84 LEU A C 1
ATOM 673 O O . LEU A 1 84 ? -10.695 7.631 -3.443 1.00 97.88 84 LEU A O 1
ATOM 677 N N . LYS A 1 85 ? -11.253 6.592 -5.346 1.00 95.81 85 LYS A N 1
ATOM 678 C CA . LYS A 1 85 ? -12.641 7.088 -5.362 1.00 95.81 85 LYS A CA 1
ATOM 679 C C . LYS A 1 85 ? -13.526 6.401 -4.316 1.00 95.81 85 LYS A C 1
ATOM 681 O O . LYS A 1 85 ? -14.593 6.915 -4.005 1.00 95.81 85 LYS A O 1
ATOM 686 N N . LEU A 1 86 ? -13.088 5.264 -3.770 1.00 97.06 86 LEU A N 1
ATOM 687 C CA . LEU A 1 86 ? -13.760 4.552 -2.679 1.00 97.06 86 LEU A CA 1
ATOM 688 C C . LEU A 1 86 ? -13.316 5.048 -1.292 1.00 97.06 86 LEU A C 1
ATOM 690 O O . LEU A 1 86 ? -13.768 4.509 -0.279 1.00 97.06 86 LEU A O 1
ATOM 694 N N . ALA A 1 87 ? -12.419 6.041 -1.228 1.00 97.69 87 ALA A N 1
ATOM 695 C CA . ALA A 1 87 ? -11.931 6.587 0.028 1.00 97.69 87 ALA A CA 1
ATOM 696 C C . ALA A 1 87 ? -13.085 7.162 0.862 1.00 97.69 87 ALA A C 1
ATOM 698 O O . ALA A 1 87 ? -13.911 7.941 0.384 1.00 97.69 87 ALA A O 1
ATOM 699 N N . LYS A 1 88 ? -13.124 6.781 2.139 1.00 97.81 88 LYS A N 1
ATOM 700 C CA . LYS A 1 88 ? -14.051 7.353 3.117 1.00 97.81 88 LYS A CA 1
ATOM 701 C C . LYS A 1 88 ? -13.516 8.699 3.633 1.00 97.81 88 LYS A C 1
ATOM 703 O O . LYS A 1 88 ? -12.309 8.939 3.561 1.00 97.81 88 LYS A O 1
ATOM 708 N N . PRO A 1 89 ? -14.380 9.574 4.182 1.00 98.25 89 PRO A N 1
ATOM 709 C CA . PRO A 1 89 ? -13.931 10.779 4.875 1.00 98.25 89 PRO A CA 1
ATOM 710 C C . PRO A 1 89 ? -12.926 10.444 5.983 1.00 98.25 89 PRO A C 1
ATOM 712 O O . PRO A 1 89 ? -13.094 9.443 6.672 1.00 98.25 89 PRO A O 1
ATOM 715 N N . LEU A 1 90 ? -11.932 11.306 6.218 1.00 98.19 90 LEU A N 1
ATOM 716 C CA . LEU A 1 90 ? -10.882 11.059 7.223 1.00 98.19 90 LEU A CA 1
ATOM 717 C C . LEU A 1 90 ? -11.429 10.826 8.642 1.00 98.19 90 LEU A C 1
ATOM 719 O O . LEU A 1 90 ? -10.802 10.130 9.437 1.00 98.19 90 LEU A O 1
ATOM 723 N N . SER A 1 91 ? -12.620 11.344 8.953 1.00 98.19 91 SER A N 1
ATOM 724 C CA . SER A 1 91 ? -13.323 11.075 10.213 1.00 98.19 91 SER A CA 1
ATOM 725 C C . SER A 1 91 ? -13.630 9.589 10.436 1.00 98.19 91 SER A C 1
ATOM 727 O O . SER A 1 91 ? -13.769 9.165 11.581 1.00 98.19 91 SER A O 1
ATOM 729 N N . SER A 1 92 ? -13.665 8.759 9.385 1.00 98.25 92 SER A N 1
ATOM 730 C CA . SER A 1 92 ? -13.816 7.309 9.537 1.00 98.25 92 SER A CA 1
ATOM 731 C C . SER A 1 92 ? -12.620 6.645 10.224 1.00 98.25 92 SER A C 1
ATOM 733 O O . SER A 1 92 ? -12.747 5.513 10.677 1.00 98.25 92 SER A O 1
ATOM 735 N N . LEU A 1 93 ? -11.464 7.318 10.300 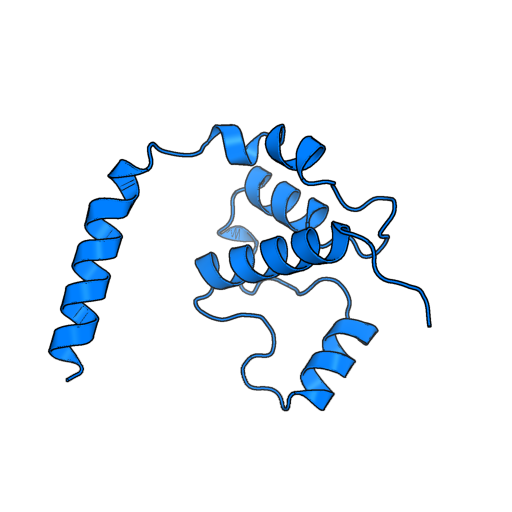1.00 98.12 93 LEU A N 1
ATOM 736 C CA . LEU A 1 93 ? -10.278 6.821 11.003 1.00 98.12 93 LEU A CA 1
ATOM 737 C C . LEU A 1 93 ? -10.321 7.106 12.510 1.00 98.12 93 LEU A C 1
ATOM 739 O O . LEU A 1 93 ? -9.585 6.471 13.262 1.00 98.12 93 LEU A O 1
ATOM 743 N N . THR A 1 94 ? -11.177 8.022 12.981 1.00 98.31 94 THR A N 1
ATOM 744 C CA . THR A 1 94 ? -11.248 8.400 14.402 1.00 98.31 94 THR A CA 1
ATOM 745 C C . THR A 1 94 ? -11.435 7.197 15.337 1.00 98.31 94 THR A C 1
ATOM 747 O O . THR A 1 94 ? -10.667 7.101 16.297 1.00 98.31 94 THR A O 1
ATOM 750 N N . PRO A 1 95 ? -12.354 6.242 15.077 1.00 98.31 95 PRO A N 1
ATOM 751 C CA . PRO A 1 95 ? -12.509 5.071 15.941 1.00 98.31 95 PRO A CA 1
ATOM 752 C C . PRO A 1 95 ? -11.254 4.190 15.985 1.00 98.31 95 PRO A C 1
ATOM 754 O O . PRO A 1 95 ? -10.872 3.725 17.055 1.00 98.31 95 PRO A O 1
ATOM 757 N N . LEU A 1 96 ? -10.572 4.014 14.846 1.00 97.62 96 LEU A N 1
ATOM 758 C CA . LEU A 1 96 ? -9.344 3.217 14.752 1.00 97.62 96 LEU A CA 1
ATOM 759 C C . LEU A 1 96 ? -8.202 3.855 15.551 1.00 97.62 96 LEU A C 1
ATOM 761 O O . LEU A 1 96 ? -7.489 3.170 16.277 1.00 97.62 96 LEU A O 1
ATOM 765 N N . ILE A 1 97 ? -8.064 5.181 15.471 1.00 97.81 97 ILE A N 1
ATOM 766 C CA . ILE A 1 97 ? -7.054 5.933 16.227 1.00 97.81 97 ILE A CA 1
ATOM 767 C C . ILE A 1 97 ? -7.307 5.824 17.737 1.00 97.81 97 ILE A C 1
ATOM 769 O O . ILE A 1 97 ? -6.358 5.682 18.508 1.00 97.81 97 ILE A O 1
ATOM 773 N N . LEU A 1 98 ? -8.568 5.906 18.177 1.00 98.00 98 LEU A N 1
ATOM 774 C CA . LEU A 1 98 ? -8.920 5.757 19.592 1.00 98.00 98 LEU A CA 1
ATOM 775 C C . LEU A 1 98 ? -8.621 4.341 20.097 1.00 98.00 98 LEU A C 1
ATOM 777 O O . LEU A 1 98 ? -7.962 4.208 21.126 1.00 98.00 98 LEU A O 1
ATOM 781 N N . ALA A 1 99 ? -9.012 3.315 19.338 1.00 97.44 99 ALA A N 1
ATOM 782 C CA . ALA A 1 99 ? -8.722 1.922 19.666 1.00 97.44 99 ALA A CA 1
ATOM 783 C C . ALA A 1 99 ? -7.208 1.655 19.753 1.00 97.44 99 ALA A C 1
ATOM 785 O O . ALA A 1 99 ? -6.736 1.054 20.716 1.00 97.44 99 ALA A O 1
ATOM 786 N N . ALA A 1 100 ? -6.423 2.176 18.803 1.00 96.06 100 ALA A N 1
ATOM 787 C CA . ALA A 1 100 ? -4.966 2.060 18.833 1.00 96.06 100 ALA A CA 1
ATOM 788 C C . ALA A 1 100 ? -4.358 2.736 20.077 1.00 96.06 100 ALA A C 1
ATOM 790 O O . ALA A 1 100 ? -3.495 2.162 20.740 1.00 96.06 100 ALA A O 1
ATOM 791 N N . LYS A 1 101 ? -4.834 3.935 20.446 1.00 96.81 101 LYS A N 1
ATOM 792 C CA . LYS A 1 101 ? -4.384 4.639 21.661 1.00 96.81 101 LYS A CA 1
ATOM 793 C C . LYS A 1 101 ? -4.705 3.873 22.942 1.00 96.81 101 LYS A C 1
ATOM 795 O O . LYS A 1 101 ? -3.930 3.959 23.891 1.00 96.81 101 LYS A O 1
ATOM 800 N N . GLU A 1 102 ? -5.840 3.188 22.996 1.00 97.31 102 GLU A N 1
ATOM 801 C CA . GLU A 1 102 ? -6.230 2.367 24.143 1.00 97.31 102 GLU A CA 1
ATOM 802 C C . GLU A 1 102 ? -5.350 1.119 24.256 1.00 97.31 102 GLU A C 1
ATOM 804 O O . GLU A 1 102 ? -4.739 0.910 25.302 1.00 97.31 102 GLU A O 1
ATOM 809 N N . ALA A 1 103 ? -5.157 0.385 23.156 1.00 95.56 103 ALA A N 1
ATOM 810 C CA . ALA A 1 103 ? -4.269 -0.778 23.111 1.00 95.56 103 ALA A CA 1
ATOM 811 C C . ALA A 1 103 ? -2.830 -0.440 23.549 1.00 95.56 103 ALA A C 1
ATOM 813 O O . ALA A 1 103 ? -2.209 -1.179 24.311 1.00 95.56 103 ALA A O 1
ATOM 814 N N . MET A 1 104 ? -2.311 0.724 23.140 1.00 94.12 104 MET A N 1
ATOM 815 C CA . MET A 1 104 ? -0.987 1.199 23.566 1.00 94.12 104 MET A CA 1
ATOM 816 C C . MET A 1 104 ? -0.893 1.525 25.063 1.00 94.12 104 MET A C 1
ATOM 818 O O . MET A 1 104 ? 0.207 1.501 25.610 1.00 94.12 104 MET A O 1
ATOM 822 N N . LYS A 1 105 ? -2.005 1.873 25.723 1.00 92.38 105 LYS A N 1
ATOM 823 C CA . LYS A 1 105 ? -2.037 2.105 27.176 1.00 92.38 105 LYS A CA 1
ATOM 824 C C . LYS A 1 105 ? -2.132 0.797 27.948 1.00 92.38 105 LYS A C 1
ATOM 826 O O . LYS A 1 105 ? -1.493 0.691 28.980 1.00 92.38 105 LYS A O 1
ATOM 831 N N . SER A 1 106 ? -2.903 -0.170 27.451 1.00 84.12 106 SER A N 1
ATOM 832 C CA . SER A 1 106 ? -3.043 -1.492 28.073 1.00 84.12 106 SER A CA 1
ATOM 833 C C . SER A 1 106 ? -1.766 -2.336 27.991 1.00 84.12 106 SER A C 1
ATOM 835 O O . SER A 1 106 ? -1.564 -3.201 28.834 1.00 84.12 106 SER A O 1
ATOM 837 N N . ASN A 1 107 ? -0.904 -2.076 27.002 1.00 70.00 107 ASN A N 1
ATOM 838 C CA . ASN A 1 107 ? 0.403 -2.727 26.846 1.00 70.00 107 ASN A CA 1
ATOM 839 C C . ASN A 1 107 ? 1.547 -2.045 27.631 1.00 70.00 107 ASN A C 1
ATOM 841 O O . ASN A 1 107 ? 2.707 -2.417 27.440 1.00 70.00 107 ASN A O 1
ATOM 845 N N . ARG A 1 108 ? 1.256 -1.033 28.459 1.00 55.62 108 ARG A N 1
ATOM 846 C CA . ARG A 1 108 ? 2.219 -0.379 29.362 1.00 55.62 108 ARG A CA 1
ATOM 847 C C . ARG A 1 108 ? 1.943 -0.766 30.804 1.00 55.62 108 ARG A C 1
ATOM 849 O O . ARG A 1 108 ? 2.942 -0.912 31.538 1.00 55.62 108 ARG A O 1
#

Nearest PDB structures (foldseek):
  4zlo-assembly2_B  TM=9.867E-01  e=8.588E-13  Homo sapiens
  4zy4-assembly1_A  TM=9.864E-01  e=1.382E-12  Homo sapiens
  4p90-assembly1_A  TM=9.874E-01  e=1.975E-12  Homo sapiens
  8x5z-assembly1_A  TM=9.875E-01  e=2.361E-12  Homo sapiens
  6b16-assembly1_A  TM=9.899E-01  e=4.543E-12  Homo sapiens

Foldseek 3Di:
DPDDDPLVVLLVVLQVVLCVVVVDGPCPVPDPVVVVVCCVPVQQDDRPCCVVDDPQVVVLSCLSRPRPSVSRDDPVRSCVRVVCVPDDPPVVCVVVVVVVVVVVVVVD

Radius of gyration: 16.08 Å; Cα contacts (8 Å, |Δi|>4): 65; chains: 1; bounding box: 38×26×46 Å

Organism: Mus musculus (NCBI:txid10090)

InterPro domains:
  IPR000719 Protein kinase domain [PF00069] (2-84)
  IPR000719 Protein kinase domain [PS50011] (1-84)
  IPR011009 Protein kinase-like domain superfamily [SSF56112] (2-86)
  IPR051931 Serine/threonine-protein kinase PAK 3-like [PTHR45832] (1-100)

Secondary structure (DSSP, 8-state):
-PPP-THHHHHHHHHHHHHHHHSS-TTTTS-HHHHHHHHHHH-SPPPS-GGGS-HHHHHHHHHHS-SSTTTSPPHHHHTTSGGGGGPPPGGGGHHHHHHHHHHHHHT-

Solvent-accessible surface area (backbone atoms only — not comparable to full-atom values): 6559 Å² total; per-residue (Å²): 132,85,81,86,61,80,59,55,59,35,32,52,51,29,45,52,54,45,19,74,73,70,76,52,49,90,56,72,92,44,57,71,72,55,34,54,48,47,48,72,72,64,51,59,81,82,67,97,60,64,82,80,49,54,74,56,50,52,52,51,41,50,35,25,41,38,82,52,70,88,75,23,42,47,73,77,57,50,69,70,34,72,51,61,74,68,61,72,65,76,73,74,47,50,65,55,55,51,52,51,56,49,54,61,55,77,75,105

Mean predicted aligned error: 4.17 Å

=== Feature glossary ===
Key to the feature types in this record:

Secondary structure (8-state, DSSP). Secondary structure is the local, repeating backbone conformation. DSSP classifies it into eight states by reading the hydrogen-bond network: three helix types (H, G, I), two β types (E, B), two non-regular types (T, S), and unstructured coil (-).

Backbone torsions (φ/ψ). Backbone dihedral angles. Every residue except chain termini has a φ (preceding-C → N → Cα → C) and a ψ (N → Cα → C → next-N). They are reported in degrees following the IUPAC sign convention. Secondary structure is essentially a statement about which (φ, ψ) basin each residue occupies.

Predicted aligned error. Predicted Aligned Error (PAE) is an AlphaFold confidence matrix: entry (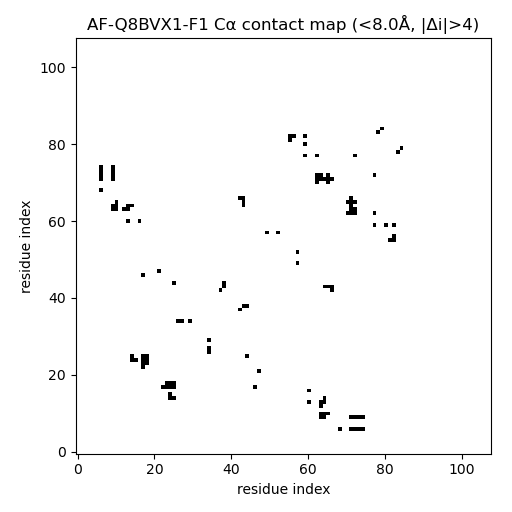i, j) is the expected error in the position of residue j, in ångströms, when the prediction is superimposed on the true structure at residue i. Low PAE within a block of residues means that block is internally rigid and well-predicted; high PAE between two blocks means their relative placement is uncertain even if each block individually is confident.

B-factor. B-factor (Debye–Waller factor) reflects atomic displacement in the crystal lattice. It is an experimental observable (units Å²), not a prediction; low values mean the atom is pinned down, high values mean it moves or is heterogeneous across the crystal.

Secondary structure (3-state, P-SEA). Three-state secondary structure (P-SEA) collapses the eight DSSP classes into helix (a), strand (b), and coil (c). P-SEA assigns these from Cα geometry alone — distances and angles — without requiring backbone oxygens, so it works on any Cα trace.

Sequence. Primary structure: the covalent order of the twenty standard amino acids along the backbone. Two proteins with the same sequence will (almost always) fold to the same structure; two with 30% identity often share a fold but not the details.

pLDDT. pLDDT is the predicted lDDT-Cα score: AlphaFold's confidence that the local environment of each residue (all inter-atomic distances within 15 Å) is correctly placed. It is a per-residue number between 0 and 100, with higher meaning more reliable.

InterPro / GO / CATH / organism. Functional annotations link the protein to curated databases. InterPro entries identify conserved domains and families by matching the sequence against member-database signatures (Pfam, PROSITE, CDD, …). Gene Ontology (GO) terms describe molecular function, biological process, and cellular component in a controlled vocabulary. CATH places the structure in a hierarchical fold classification (Class/Architecture/Topology/Homologous-superfamily). The organism is the source species.

Contact-map, Ramachandran, and PAE plots. Three diagnostic plots accompany the record. The Cα contact map visualizes the tertiary structure as a 2D adjacency matrix (8 Å cutoff, sequence-local contacts suppressed). The Ramachandran plot shows the distribution of backbone (φ, ψ) torsions, with points in the α and β basins reflecting secondary structure content. The PAE plot shows AlphaFold's inter-residue confidence as a color matrix.

mmCIF coordinates. The mmCIF table is the protein's shape written out atom by atom. For each backbone N, Cα, C, and carbonyl O, it records an (x, y, z) coordinate triple in Å plus the residue type, chain letter, and residue number.

Radius of gyration, Cα contacts, bounding box. Three whole-structure scalars: the radius of gyration (RMS distance of Cα from centroid, in Å), the count of Cα–Cα contacts (pairs closer than 8 Å and separated by more than four residues in sequence — i.e. tertiary, not local, contacts), and the bounding-box dimensions. Together they distinguish compact globular folds from extended fibres or disordered chains.

Foldseek 3Di. The Folds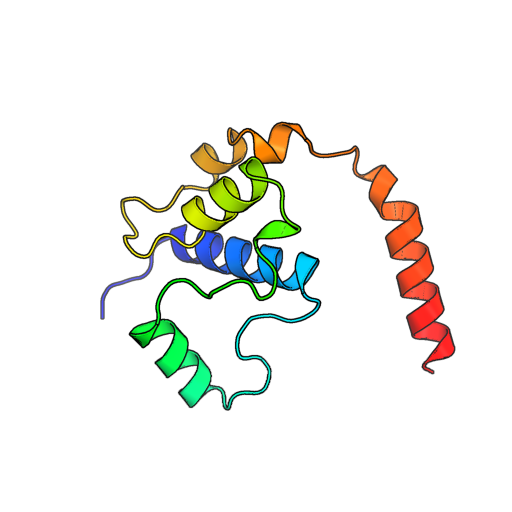eek 3Di string encodes local tertiary geometry as a 20-letter alphabet — one character per residue — derived from the relative positions of nearby Cα atoms. Unlike the amino-acid sequence, 3Di is a direct function of the 3D structure, so two proteins with the same fold have similar 3Di strings even at low sequence identity.

Rendered structure images. Six rendered views show the 3D structure from the faces of a cube — i.e. along ±x, ±y, ±z. Rendering representation is drawn randomly per protein from cartoon (secondary-structure ribbons), sticks (backbone bonds), or molecular surface; coloring is either N→C rainbow (blue at the N-terminus through red at the C-terminus) or one color per chain.

Nearest PDB structures. The Foldseek neighbor list gives the closest experimentally determined structures in the PDB, ranked by structural alignment. TM-score near 1 means near-identical fold; near 0.3 means only rough topology match. This is how one finds what a novel AlphaFold prediction most resembles in the solved-structure universe.

Solvent-accessible surface area. SASA measures how much of the protein is reachable by solvent. It is computed by rolling a water-sized probe over the atomic surface and summing the exposed area (Å²). Per-residue SASA distinguishes core (buried, low SASA) from surface (exposed, high SASA) residues; total SASA is a whole-molecule size measure.